Protein AF-A0A3M1RLU9-F1 (afdb_monomer)

Radius of gyration: 12.05 Å; Cα contacts (8 Å, |Δi|>4): 102; chains: 1; bounding box: 25×31×36 Å

Solvent-accessible surface area (backbone atoms only — not comparable to full-atom values): 4229 Å² total; per-residue (Å²): 134,87,64,46,29,28,40,28,49,72,96,46,93,61,73,50,62,86,33,49,59,69,57,51,30,47,34,34,66,72,63,75,45,49,54,76,19,33,31,17,72,35,95,91,38,76,70,38,46,36,66,73,40,85,74,40,78,51,96,67,88,78,66,78,79,80,76,82,129

Secondary structure (DSSP, 8-state):
----EEEE-TT--PEEEEE-HHHHHHHHHTTSS-TTSEEESSTT---EEGGGSTTTS-S-----PPPP-

Structure (mmCIF, N/CA/C/O backbone):
data_AF-A0A3M1RLU9-F1
#
_entry.id   AF-A0A3M1RLU9-F1
#
loop_
_atom_site.group_PDB
_atom_site.id
_atom_site.type_symbol
_atom_site.label_atom_id
_atom_site.label_alt_id
_atom_site.label_comp_id
_atom_site.label_asym_id
_atom_site.label_entity_id
_atom_site.label_seq_id
_atom_site.pdbx_PDB_ins_code
_atom_site.Cartn_x
_atom_site.Cartn_y
_atom_site.Cartn_z
_atom_site.occupancy
_atom_site.B_iso_or_equiv
_atom_site.auth_seq_id
_atom_site.auth_comp_id
_atom_site.auth_asym_id
_atom_site.auth_atom_id
_atom_site.pdbx_PDB_model_num
ATOM 1 N N . MET A 1 1 ? -1.372 -20.468 -6.925 1.00 44.22 1 MET A N 1
ATOM 2 C CA . MET A 1 1 ? -0.862 -19.317 -7.700 1.00 44.22 1 MET A CA 1
ATOM 3 C C . MET A 1 1 ? -0.959 -18.104 -6.790 1.00 44.22 1 MET A C 1
ATOM 5 O O . ME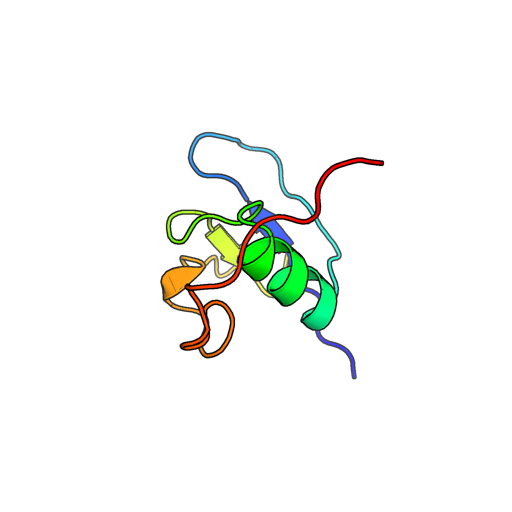T A 1 1 ? -2.065 -17.643 -6.544 1.00 44.22 1 MET A O 1
ATOM 9 N N . ALA A 1 2 ? 0.148 -17.691 -6.172 1.00 53.97 2 ALA A N 1
ATOM 10 C CA . ALA A 1 2 ? 0.156 -16.538 -5.274 1.00 53.97 2 ALA A CA 1
ATOM 11 C C . ALA A 1 2 ? 0.165 -15.264 -6.130 1.00 53.97 2 ALA A C 1
ATOM 13 O O . ALA A 1 2 ? 1.115 -15.028 -6.871 1.00 53.97 2 ALA A O 1
ATOM 14 N N . GLY A 1 3 ? -0.930 -14.501 -6.107 1.00 71.25 3 GLY A N 1
ATOM 15 C CA . GLY A 1 3 ? -1.028 -13.237 -6.835 1.00 71.25 3 GLY A CA 1
ATOM 16 C C . GLY A 1 3 ? -0.184 -12.171 -6.148 1.00 71.25 3 GLY A C 1
ATOM 17 O O . GLY A 1 3 ? -0.355 -11.932 -4.958 1.00 71.25 3 GLY A O 1
ATOM 18 N N . THR A 1 4 ? 0.727 -11.546 -6.877 1.00 88.12 4 THR A N 1
ATOM 19 C CA . THR A 1 4 ? 1.576 -10.474 -6.365 1.00 88.12 4 THR A CA 1
ATOM 20 C C . THR A 1 4 ? 0.822 -9.151 -6.300 1.00 88.12 4 THR A C 1
ATOM 22 O O . THR A 1 4 ? 0.081 -8.808 -7.215 1.00 88.12 4 THR A O 1
ATOM 25 N N . TRP A 1 5 ? 1.064 -8.380 -5.246 1.00 89.94 5 TRP A N 1
ATOM 26 C CA . TRP A 1 5 ? 0.544 -7.033 -5.082 1.00 89.94 5 TRP A CA 1
ATOM 27 C C . TRP A 1 5 ? 1.648 -5.985 -5.090 1.00 89.94 5 TRP A C 1
ATOM 29 O O . TRP A 1 5 ? 2.797 -6.232 -4.728 1.00 89.94 5 TRP A O 1
ATOM 39 N N . PHE A 1 6 ? 1.262 -4.785 -5.480 1.00 91.75 6 PHE A N 1
ATOM 40 C CA . PHE A 1 6 ? 2.080 -3.592 -5.497 1.00 91.75 6 PHE A CA 1
ATOM 41 C C . PHE A 1 6 ? 1.353 -2.524 -4.698 1.00 91.75 6 PHE A C 1
ATOM 43 O O . PHE A 1 6 ? 0.136 -2.398 -4.797 1.00 91.75 6 PHE A O 1
ATOM 50 N N . LEU A 1 7 ? 2.098 -1.770 -3.905 1.00 90.12 7 LEU A N 1
ATOM 51 C CA . LEU A 1 7 ? 1.621 -0.667 -3.087 1.00 90.12 7 LEU A CA 1
ATOM 52 C C . LEU A 1 7 ? 2.273 0.621 -3.576 1.00 90.12 7 LEU A C 1
ATOM 54 O O . LEU A 1 7 ? 3.465 0.663 -3.861 1.00 90.12 7 LEU A O 1
ATOM 58 N N . ARG A 1 8 ? 1.506 1.695 -3.613 1.00 91.31 8 ARG A N 1
ATOM 59 C CA . ARG A 1 8 ? 1.961 3.034 -3.936 1.00 91.31 8 ARG A CA 1
ATOM 60 C C . ARG A 1 8 ? 1.354 3.999 -2.937 1.00 91.31 8 ARG A C 1
ATOM 62 O O . ARG A 1 8 ? 0.135 4.123 -2.843 1.00 91.31 8 ARG A O 1
ATOM 69 N N . GLN A 1 9 ? 2.215 4.686 -2.199 1.00 88.56 9 GLN A N 1
ATOM 70 C CA . GLN A 1 9 ? 1.758 5.635 -1.194 1.00 88.56 9 GLN A CA 1
ATOM 71 C C . GLN A 1 9 ? 1.211 6.901 -1.845 1.00 88.56 9 GLN A C 1
ATOM 73 O O . GLN A 1 9 ? 1.743 7.384 -2.850 1.00 88.56 9 GLN A O 1
ATOM 78 N N . GLN A 1 10 ? 0.154 7.458 -1.262 1.00 80.38 10 GLN A N 1
ATOM 79 C CA . GLN A 1 10 ? -0.412 8.711 -1.749 1.00 80.38 10 GLN A CA 1
ATOM 80 C C . GLN A 1 10 ? 0.629 9.840 -1.652 1.00 80.38 10 GLN A C 1
ATOM 82 O O . GLN A 1 10 ? 1.195 10.089 -0.591 1.00 80.38 10 GLN A O 1
ATOM 87 N N . GLY A 1 11 ? 0.899 10.517 -2.773 1.00 80.06 11 GLY A N 1
ATOM 88 C CA . GLY A 1 11 ? 1.921 11.569 -2.850 1.00 80.06 11 GLY A CA 1
ATOM 89 C C . GLY A 1 11 ? 3.353 11.071 -3.087 1.00 80.06 11 GLY A C 1
ATOM 90 O O . GLY A 1 11 ? 4.251 11.897 -3.223 1.00 80.06 11 GLY A O 1
ATOM 91 N N . ASN A 1 12 ? 3.575 9.755 -3.201 1.00 81.38 12 ASN A N 1
ATOM 92 C CA . ASN A 1 12 ? 4.874 9.178 -3.548 1.00 81.38 12 ASN A CA 1
ATOM 93 C C . ASN A 1 12 ? 4.817 8.509 -4.943 1.00 81.38 12 ASN A C 1
ATOM 95 O O . ASN A 1 12 ? 3.923 7.696 -5.213 1.00 81.38 12 ASN A O 1
ATOM 99 N N . PRO A 1 13 ? 5.738 8.822 -5.876 1.00 81.56 13 PRO A N 1
ATOM 100 C CA . PRO A 1 13 ? 5.847 8.087 -7.136 1.00 81.56 13 PRO A CA 1
ATOM 101 C C . PRO A 1 13 ? 6.379 6.658 -6.960 1.00 81.56 13 PRO A C 1
ATOM 103 O O . PRO A 1 13 ? 6.257 5.858 -7.885 1.00 81.56 13 PRO A O 1
ATOM 106 N N . GLN A 1 14 ? 6.953 6.326 -5.801 1.00 85.69 14 GLN A N 1
ATOM 107 C CA . GLN A 1 14 ? 7.557 5.022 -5.570 1.00 85.69 14 GLN A CA 1
ATOM 108 C C . GLN A 1 14 ? 6.516 3.906 -5.439 1.00 85.69 14 GLN A C 1
ATOM 110 O O . GLN A 1 14 ? 5.557 3.996 -4.668 1.00 85.69 14 GLN A O 1
ATOM 115 N N . VAL A 1 15 ? 6.755 2.830 -6.188 1.00 88.06 15 VAL A N 1
ATOM 116 C CA . VAL A 1 15 ? 6.005 1.579 -6.113 1.00 88.06 15 VAL A CA 1
ATOM 117 C C . VAL A 1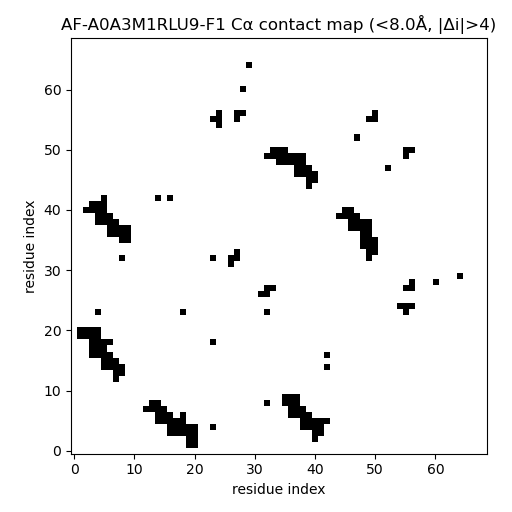 15 ? 6.786 0.584 -5.262 1.00 88.06 15 VAL A C 1
ATOM 119 O O . VAL A 1 15 ? 7.956 0.309 -5.517 1.00 88.06 15 VAL A O 1
ATOM 122 N N . TYR A 1 16 ? 6.118 0.035 -4.258 1.00 86.31 16 TYR A N 1
ATOM 123 C CA . TYR A 1 16 ? 6.612 -1.007 -3.375 1.00 86.31 16 TYR A CA 1
ATOM 124 C C . TYR A 1 16 ? 6.012 -2.342 -3.813 1.00 86.31 16 TYR A C 1
ATOM 126 O O . TYR A 1 16 ? 4.799 -2.529 -3.787 1.00 86.31 16 TYR A O 1
ATOM 134 N N . GLY A 1 17 ? 6.854 -3.268 -4.250 1.00 81.88 17 GLY A N 1
ATOM 135 C CA . GLY A 1 17 ? 6.429 -4.556 -4.787 1.00 81.88 17 GLY A CA 1
ATOM 136 C C . GLY A 1 17 ? 7.609 -5.316 -5.378 1.00 81.88 17 GLY A C 1
ATOM 137 O O . GLY A 1 17 ? 8.660 -4.708 -5.594 1.00 81.88 17 GLY A O 1
ATOM 138 N N . PRO A 1 18 ? 7.468 -6.619 -5.655 1.00 89.62 18 PRO A N 1
ATOM 139 C CA . PRO A 1 18 ? 6.294 -7.479 -5.460 1.00 89.62 18 PRO A CA 1
ATOM 140 C C . PRO A 1 18 ? 6.042 -7.857 -3.983 1.00 89.62 18 PRO A C 1
ATOM 142 O O . PRO A 1 18 ? 6.941 -8.343 -3.306 1.00 89.62 18 PRO A O 1
ATOM 145 N N . ILE A 1 19 ? 4.824 -7.652 -3.471 1.00 89.25 19 ILE A N 1
ATOM 146 C CA . ILE A 1 19 ? 4.411 -8.001 -2.098 1.00 89.25 19 ILE A CA 1
ATOM 147 C C . ILE A 1 19 ? 3.381 -9.134 -2.155 1.00 89.25 19 ILE A C 1
ATOM 149 O O . ILE A 1 19 ? 2.451 -9.111 -2.958 1.00 89.25 19 ILE A O 1
ATOM 153 N N . GLU A 1 20 ? 3.516 -10.131 -1.288 1.00 89.12 20 GLU A N 1
ATOM 154 C CA . GLU A 1 20 ? 2.515 -11.192 -1.154 1.00 89.12 20 GLU A CA 1
ATOM 155 C C . GLU A 1 20 ? 1.224 -10.671 -0.497 1.00 89.12 20 GLU A C 1
ATOM 157 O O . GLU A 1 20 ? 1.281 -9.807 0.377 1.00 89.12 20 GLU A O 1
ATOM 162 N N . PRO A 1 21 ? 0.043 -11.202 -0.850 1.00 84.00 21 PRO A N 1
ATOM 163 C CA . PRO A 1 21 ? -1.238 -10.703 -0.347 1.00 84.00 21 PRO A CA 1
ATOM 164 C C . PRO A 1 21 ? -1.343 -10.808 1.178 1.00 84.00 21 PRO A C 1
ATOM 166 O O . PRO A 1 21 ? -1.902 -9.928 1.831 1.00 84.00 21 PRO A O 1
ATOM 169 N N . GLU A 1 22 ? -0.766 -11.860 1.759 1.00 85.19 22 GLU A N 1
ATOM 170 C CA . GLU A 1 22 ? -0.693 -12.037 3.209 1.00 85.19 22 GLU A CA 1
ATOM 171 C C . GLU A 1 22 ? 0.173 -10.962 3.870 1.00 85.19 22 GLU A C 1
ATOM 173 O O . GLU A 1 22 ? -0.222 -10.390 4.885 1.00 85.19 22 GLU A O 1
ATOM 178 N N . THR A 1 23 ? 1.318 -10.641 3.267 1.00 87.12 23 THR A N 1
ATOM 179 C CA . THR A 1 23 ? 2.227 -9.583 3.725 1.00 87.12 23 THR A CA 1
ATOM 180 C C . THR A 1 23 ? 1.594 -8.202 3.574 1.00 87.12 23 THR A C 1
ATOM 182 O O . THR A 1 23 ? 1.677 -7.393 4.493 1.00 87.12 23 THR A O 1
ATOM 185 N N . LEU A 1 24 ? 0.881 -7.943 2.473 1.00 87.00 24 LEU A N 1
ATOM 186 C CA . LEU A 1 24 ? 0.136 -6.697 2.278 1.00 87.00 24 LEU A CA 1
ATOM 187 C C . LEU A 1 24 ? -0.926 -6.519 3.372 1.00 87.00 24 LEU A C 1
ATOM 189 O O . LEU A 1 24 ? -1.058 -5.432 3.934 1.00 87.00 24 LEU A O 1
ATOM 193 N N . ARG A 1 25 ? -1.635 -7.598 3.727 1.00 84.88 25 ARG A N 1
ATOM 194 C CA . ARG A 1 25 ? -2.605 -7.587 4.827 1.00 84.88 25 ARG A CA 1
ATOM 195 C C . ARG A 1 25 ? -1.943 -7.355 6.182 1.00 84.88 25 ARG A C 1
ATOM 197 O O . ARG A 1 25 ? -2.499 -6.622 6.993 1.00 84.88 25 ARG A O 1
ATOM 204 N N . ARG A 1 26 ? -0.756 -7.921 6.427 1.00 85.25 26 ARG A N 1
ATOM 205 C CA . ARG A 1 26 ? 0.028 -7.602 7.633 1.00 85.25 26 ARG A CA 1
ATOM 206 C C . ARG A 1 26 ? 0.416 -6.129 7.670 1.00 85.25 26 ARG A C 1
ATOM 208 O O . ARG A 1 26 ? 0.169 -5.485 8.675 1.00 85.25 26 ARG A O 1
ATOM 215 N N . TYR A 1 27 ? 0.889 -5.556 6.566 1.00 87.12 27 TYR A N 1
ATOM 216 C CA . TYR A 1 27 ? 1.223 -4.131 6.512 1.00 87.12 27 TYR A CA 1
ATOM 217 C C . TYR A 1 27 ? 0.012 -3.220 6.732 1.00 87.12 27 TYR A C 1
ATOM 219 O O . TYR A 1 27 ? 0.142 -2.185 7.385 1.00 87.12 27 TYR A O 1
ATOM 227 N N . ALA A 1 28 ? -1.165 -3.601 6.236 1.00 85.38 28 ALA A N 1
ATOM 228 C CA . ALA A 1 28 ? -2.412 -2.912 6.555 1.00 85.38 28 ALA A CA 1
ATOM 229 C C . ALA A 1 28 ? -2.773 -3.036 8.044 1.00 85.38 28 ALA A C 1
ATOM 231 O O . ALA A 1 28 ? -3.112 -2.035 8.672 1.00 85.38 28 ALA A O 1
ATOM 232 N N . ALA A 1 29 ? -2.625 -4.227 8.633 1.00 82.19 29 ALA A N 1
ATOM 233 C CA . ALA A 1 29 ? -2.848 -4.456 10.061 1.00 82.19 29 ALA A CA 1
ATOM 234 C C . ALA A 1 29 ? -1.840 -3.706 10.957 1.00 82.19 29 ALA A C 1
ATOM 236 O O . ALA A 1 29 ? -2.203 -3.219 12.020 1.00 82.19 29 ALA A O 1
ATOM 237 N N . GLU A 1 30 ? -0.593 -3.557 10.508 1.00 83.00 30 GLU A N 1
ATOM 238 C CA . GLU A 1 30 ? 0.471 -2.797 11.176 1.00 83.00 30 GLU A CA 1
ATOM 239 C C . GLU A 1 30 ? 0.309 -1.271 11.025 1.00 83.00 30 GLU A C 1
ATOM 241 O O . GLU A 1 30 ? 1.075 -0.512 11.615 1.00 83.00 30 GLU A O 1
ATOM 246 N N . GLY A 1 31 ? -0.640 -0.797 10.206 1.00 82.25 31 GLY A N 1
ATOM 247 C CA . GLY A 1 31 ? -0.811 0.627 9.898 1.00 82.25 31 GLY A CA 1
ATOM 248 C C . GLY A 1 31 ? 0.247 1.204 8.946 1.00 82.25 31 GLY A C 1
ATOM 249 O O . GLY A 1 31 ? 0.338 2.422 8.785 1.00 82.25 31 GLY A O 1
ATOM 250 N N 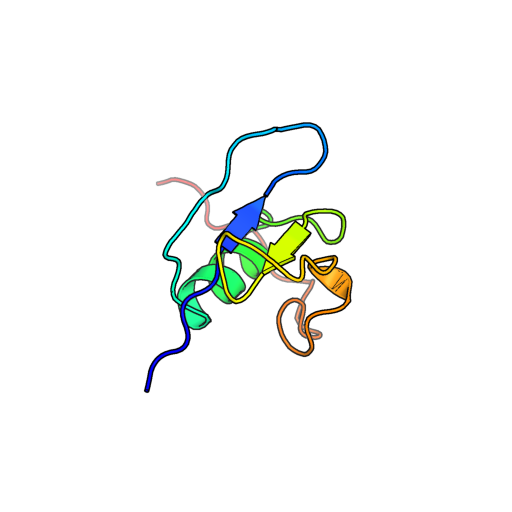. ARG A 1 32 ? 1.043 0.347 8.293 1.00 85.81 32 ARG A N 1
ATOM 251 C CA . ARG A 1 32 ? 2.004 0.738 7.246 1.00 85.81 32 ARG A CA 1
ATOM 252 C C . ARG A 1 32 ? 1.320 1.061 5.918 1.00 85.81 32 ARG A C 1
ATOM 254 O O . ARG A 1 32 ? 1.841 1.874 5.160 1.00 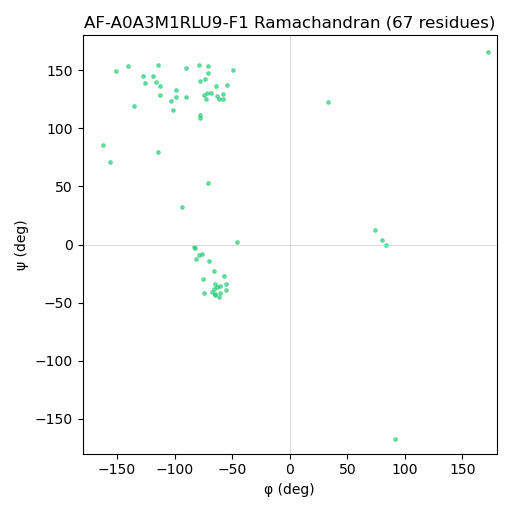85.81 32 ARG A O 1
ATOM 261 N N . VAL A 1 33 ? 0.176 0.4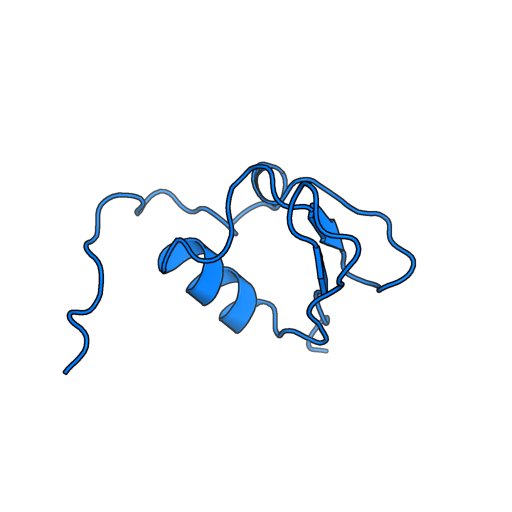29 5.647 1.00 87.12 33 VAL A N 1
ATOM 262 C CA . VAL A 1 33 ? -0.698 0.743 4.506 1.00 87.12 33 VAL A CA 1
ATOM 263 C C . VAL A 1 33 ? -1.885 1.540 5.014 1.00 87.12 33 VAL A C 1
ATOM 265 O O . VAL A 1 33 ? -2.619 1.093 5.895 1.00 87.12 33 VAL A O 1
ATOM 268 N N . ARG A 1 34 ? -2.085 2.722 4.442 1.00 86.56 34 ARG A N 1
ATOM 269 C CA . ARG A 1 34 ? -3.233 3.580 4.723 1.00 86.56 34 ARG A CA 1
ATOM 270 C C . ARG A 1 34 ? -4.380 3.251 3.766 1.00 86.56 34 ARG A C 1
ATOM 272 O O . ARG A 1 34 ? -4.124 2.872 2.627 1.00 86.56 34 ARG A O 1
ATOM 279 N N . PRO A 1 35 ? -5.643 3.459 4.171 1.00 85.75 35 PRO A N 1
ATOM 280 C CA . PRO A 1 35 ? -6.798 3.253 3.292 1.00 85.75 35 PRO A CA 1
ATOM 281 C C . PRO A 1 35 ? -6.718 4.057 1.981 1.00 85.75 35 PRO A C 1
ATOM 283 O O . PRO A 1 35 ? -7.112 3.548 0.934 1.00 85.75 35 PRO A O 1
ATOM 286 N N . GLY A 1 36 ? -6.133 5.262 2.029 1.00 87.38 36 GLY A N 1
ATOM 287 C CA . GLY A 1 36 ? -5.918 6.124 0.861 1.00 87.38 36 GLY A CA 1
ATOM 288 C C . GLY A 1 36 ? -4.681 5.798 0.015 1.00 87.38 36 GLY A C 1
ATOM 289 O O . GLY A 1 36 ? -4.467 6.460 -1.003 1.00 87.38 36 GLY A O 1
ATOM 290 N N . ASP A 1 37 ? -3.863 4.818 0.415 1.00 90.38 37 ASP A N 1
ATOM 291 C CA . ASP A 1 37 ? -2.780 4.324 -0.436 1.00 90.38 37 ASP A CA 1
ATOM 292 C C . ASP A 1 37 ? -3.355 3.524 -1.606 1.00 90.38 37 ASP A C 1
ATOM 294 O O . ASP A 1 37 ? -4.443 2.956 -1.530 1.00 90.38 37 ASP A O 1
ATOM 298 N N . MET A 1 38 ? -2.618 3.474 -2.708 1.00 92.00 38 MET A N 1
ATOM 299 C CA . MET A 1 38 ? -3.031 2.788 -3.924 1.00 92.00 38 MET A CA 1
ATOM 300 C C . MET A 1 38 ? -2.366 1.418 -3.987 1.00 92.00 38 MET A C 1
ATOM 302 O O . MET A 1 38 ? -1.162 1.296 -3.795 1.00 92.00 38 MET A O 1
ATOM 306 N N . VAL A 1 39 ? -3.124 0.377 -4.298 1.00 91.19 39 VAL A N 1
ATOM 307 C CA . VAL A 1 39 ? -2.638 -0.992 -4.459 1.00 91.19 39 VAL A CA 1
ATOM 308 C C . VAL A 1 39 ? -3.076 -1.569 -5.798 1.00 91.19 39 VAL A C 1
ATOM 310 O O . VAL A 1 39 ? -4.163 -1.277 -6.290 1.00 91.19 39 VAL A O 1
ATOM 313 N N . ALA A 1 40 ? -2.231 -2.392 -6.405 1.00 91.38 40 ALA A N 1
ATOM 314 C CA . ALA A 1 40 ? -2.502 -3.032 -7.685 1.00 91.38 40 ALA A CA 1
ATOM 315 C C . ALA A 1 40 ? -1.996 -4.472 -7.686 1.00 91.38 40 ALA A C 1
ATOM 317 O O . ALA A 1 40 ? -1.041 -4.803 -6.992 1.00 91.38 40 ALA A O 1
ATOM 318 N N . GLN A 1 41 ? -2.605 -5.325 -8.505 1.00 88.38 41 GLN A N 1
ATOM 319 C CA . GLN A 1 41 ? -2.112 -6.690 -8.742 1.00 88.38 41 GLN A CA 1
ATOM 320 C C . GLN A 1 41 ? -0.994 -6.733 -9.797 1.00 88.38 41 GLN A C 1
ATOM 322 O O . GLN A 1 41 ? -0.456 -7.787 -10.123 1.00 88.38 41 GLN A O 1
ATOM 327 N N . SER A 1 42 ? -0.657 -5.584 -10.380 1.00 86.50 42 SER A N 1
ATOM 328 C CA . SER A 1 42 ? 0.385 -5.427 -11.390 1.00 86.50 42 SER A CA 1
ATOM 329 C C . SER A 1 42 ? 0.973 -4.018 -11.295 1.00 86.50 42 SER A C 1
ATOM 331 O O . SER A 1 42 ? 0.251 -3.086 -10.936 1.00 86.50 42 SER A O 1
ATOM 333 N N . PRO A 1 43 ? 2.262 -3.824 -11.619 1.00 84.50 43 PRO A N 1
ATOM 334 C CA . PRO A 1 43 ? 2.901 -2.508 -11.540 1.00 84.50 43 PRO A CA 1
ATOM 335 C C . PRO A 1 43 ? 2.305 -1.512 -12.550 1.00 84.50 43 PRO A C 1
ATOM 337 O O . PRO A 1 43 ? 2.343 -0.301 -12.340 1.00 84.50 43 PRO A O 1
ATOM 340 N N . GLU A 1 44 ? 1.699 -2.027 -13.618 1.00 85.44 44 GLU A N 1
ATOM 341 C CA . GLU A 1 44 ? 1.011 -1.268 -14.665 1.00 85.44 44 GLU A CA 1
ATOM 342 C C . GLU A 1 44 ? -0.397 -0.810 -14.232 1.00 85.44 44 GLU A C 1
ATOM 344 O O . GLU A 1 44 ? -1.021 0.018 -14.894 1.00 85.44 44 GLU A O 1
ATOM 349 N N . GLY A 1 45 ? -0.888 -1.296 -13.085 1.00 85.19 45 GLY A N 1
ATOM 350 C CA . GLY A 1 45 ? -2.267 -1.131 -12.635 1.00 85.19 45 GLY A CA 1
ATOM 351 C C . GLY A 1 45 ? -3.175 -2.280 -13.098 1.00 85.19 45 GLY A C 1
ATOM 352 O O . GLY A 1 45 ? -2.682 -3.313 -13.545 1.00 85.19 45 GLY A O 1
ATOM 353 N N . PRO A 1 46 ? -4.505 -2.144 -12.982 1.00 89.62 46 PRO A N 1
ATOM 354 C CA . PRO A 1 46 ? -5.225 -1.008 -12.411 1.00 89.62 46 PRO A CA 1
ATOM 355 C C . PRO A 1 46 ? -4.940 -0.820 -10.913 1.00 89.62 46 PRO A C 1
ATOM 357 O O . PRO A 1 46 ? -4.890 -1.777 -10.141 1.00 89.62 46 PRO A O 1
ATOM 360 N N . TRP A 1 47 ? -4.728 0.438 -10.522 1.00 89.69 47 TRP A N 1
ATOM 361 C CA . TRP A 1 47 ? -4.488 0.840 -9.138 1.00 89.69 47 TRP A CA 1
ATOM 362 C C . TRP A 1 47 ? -5.809 1.161 -8.450 1.00 89.69 47 TRP A C 1
ATOM 364 O O . TRP A 1 47 ? -6.586 1.986 -8.931 1.00 89.69 47 TRP A O 1
ATOM 374 N N . TYR A 1 48 ? -6.037 0.539 -7.303 1.00 90.38 48 TYR A N 1
ATOM 375 C CA . TYR A 1 48 ? -7.224 0.728 -6.487 1.00 90.38 48 TYR A CA 1
ATOM 376 C C . TYR A 1 48 ? -6.832 1.269 -5.117 1.00 90.38 48 TYR A C 1
ATOM 378 O O . TYR A 1 48 ? -5.803 0.863 -4.588 1.00 90.38 48 TYR A O 1
ATOM 386 N N . PRO A 1 49 ? -7.648 2.133 -4.501 1.00 90.31 49 PRO A N 1
ATOM 387 C CA . PRO A 1 49 ? -7.467 2.482 -3.101 1.00 90.31 49 PRO A CA 1
ATOM 388 C C . PRO A 1 49 ? -7.439 1.215 -2.248 1.00 90.31 49 PRO A C 1
ATOM 390 O O . PRO A 1 49 ? -8.261 0.315 -2.449 1.00 90.31 49 PRO A O 1
ATOM 393 N N . ALA A 1 50 ? -6.522 1.150 -1.292 1.00 89.06 50 ALA A N 1
ATOM 394 C CA . ALA A 1 50 ? -6.369 0.018 -0.398 1.00 89.06 50 ALA A CA 1
ATOM 395 C C . ALA A 1 50 ? -7.696 -0.279 0.324 1.00 89.06 50 ALA A C 1
ATOM 397 O O . ALA A 1 50 ? -8.074 -1.439 0.466 1.00 89.06 50 ALA A O 1
ATOM 398 N N . GLU A 1 51 ? -8.447 0.753 0.722 1.00 87.12 51 GLU A N 1
ATOM 399 C CA . GLU A 1 51 ? -9.775 0.610 1.342 1.00 87.12 51 GLU A CA 1
ATOM 400 C C . GLU A 1 51 ? -10.791 -0.161 0.484 1.00 87.12 51 GLU A C 1
ATOM 402 O O . GLU A 1 51 ? -11.695 -0.800 1.017 1.00 87.12 51 GLU A O 1
ATOM 407 N N . LYS A 1 52 ? -10.640 -0.144 -0.848 1.00 88.38 52 LYS A N 1
ATOM 408 C CA . LYS A 1 52 ? -11.521 -0.881 -1.763 1.00 88.38 52 LYS A CA 1
ATOM 409 C C . LYS A 1 52 ? -11.140 -2.353 -1.886 1.00 88.38 52 LYS A C 1
ATOM 411 O O . LYS A 1 52 ? -11.917 -3.135 -2.438 1.00 88.38 52 LYS A O 1
ATOM 416 N N . VAL A 1 53 ? -9.967 -2.755 -1.395 1.00 85.44 53 VAL A N 1
ATOM 417 C CA . VAL A 1 53 ? -9.545 -4.155 -1.418 1.00 85.44 53 VAL A CA 1
ATOM 418 C C . VAL A 1 53 ? -10.248 -4.911 -0.301 1.00 85.44 53 VAL A C 1
ATOM 420 O O . VAL A 1 53 ? -9.953 -4.770 0.887 1.00 85.44 53 VAL A O 1
ATOM 423 N N . ARG A 1 54 ? -11.193 -5.761 -0.702 1.00 81.31 54 ARG A N 1
ATOM 424 C CA . ARG A 1 54 ? -11.968 -6.590 0.219 1.00 81.31 54 ARG A CA 1
ATOM 425 C C . ARG A 1 54 ? -11.043 -7.475 1.059 1.00 81.31 54 ARG A C 1
ATOM 427 O O . ARG A 1 54 ? -10.261 -8.251 0.520 1.00 81.31 54 ARG A O 1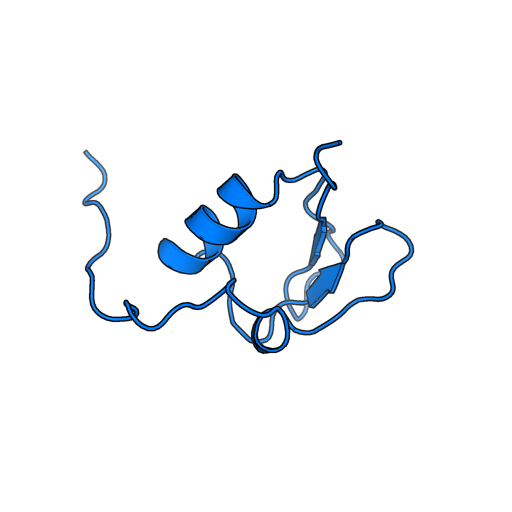
ATOM 434 N N . GLY A 1 55 ? -11.181 -7.386 2.381 1.00 79.44 55 GLY A N 1
ATOM 435 C CA . GLY A 1 55 ? -10.408 -8.192 3.330 1.00 79.44 55 GLY A CA 1
ATOM 436 C C . GLY A 1 55 ? -8.987 -7.687 3.599 1.00 79.44 55 GLY A C 1
ATOM 437 O O . GLY A 1 55 ? -8.262 -8.345 4.346 1.00 79.44 55 GLY A O 1
ATOM 438 N N . LEU A 1 56 ? -8.591 -6.539 3.031 1.00 82.56 56 LEU A N 1
ATOM 439 C CA . LEU A 1 56 ? -7.320 -5.896 3.370 1.00 82.56 56 LEU A CA 1
ATOM 440 C C . LEU A 1 56 ? -7.385 -5.220 4.745 1.00 82.56 56 LEU A C 1
ATOM 442 O O . LEU A 1 56 ? -6.477 -5.375 5.556 1.00 82.56 56 LEU A O 1
ATOM 446 N N . PHE A 1 57 ? -8.502 -4.548 5.019 1.00 80.75 57 PHE A N 1
ATOM 447 C CA . PHE A 1 57 ? -8.834 -3.945 6.306 1.00 80.75 57 PHE A CA 1
ATOM 448 C C . PHE A 1 57 ? -10.047 -4.686 6.886 1.00 80.75 57 PHE A C 1
ATOM 450 O O . PHE A 1 57 ? -11.186 -4.280 6.692 1.00 80.75 57 PHE A O 1
ATOM 457 N N . GLY A 1 58 ? -9.822 -5.855 7.488 1.00 64.19 58 GLY A N 1
ATOM 458 C CA . GLY A 1 58 ? -10.880 -6.609 8.174 1.00 64.19 58 GLY A CA 1
ATOM 459 C C . GLY A 1 58 ? -11.183 -6.036 9.563 1.00 64.19 58 GLY A C 1
ATOM 460 O O . GLY A 1 58 ? -10.296 -5.446 10.175 1.00 64.19 58 GLY A O 1
ATOM 461 N N . GLU A 1 59 ? -12.413 -6.256 10.047 1.00 51.81 59 GLU A N 1
ATOM 462 C CA . GLU A 1 59 ? -13.078 -5.776 11.286 1.00 51.81 59 GLU A CA 1
ATOM 463 C C . GLU A 1 59 ? -12.303 -5.833 12.627 1.00 51.81 59 GLU A C 1
ATOM 465 O O . GLU A 1 59 ? -12.822 -5.415 13.657 1.00 51.81 59 GLU A O 1
ATOM 470 N N . THR A 1 60 ? -11.046 -6.267 12.653 1.00 46.81 60 THR A N 1
ATOM 471 C CA . THR A 1 60 ? -10.148 -6.226 13.820 1.00 46.81 60 THR A CA 1
ATOM 472 C C . THR A 1 60 ? -9.268 -4.972 13.858 1.00 46.81 60 THR A C 1
ATOM 474 O O . THR A 1 60 ? -8.164 -4.996 14.402 1.00 46.81 60 THR A O 1
ATOM 477 N N . GLN A 1 61 ? -9.764 -3.834 13.356 1.00 51.78 61 GLN A N 1
ATOM 478 C CA . GLN A 1 61 ? -9.158 -2.508 13.567 1.00 51.78 61 GLN A CA 1
ATOM 479 C C . GLN A 1 61 ? -9.331 -2.035 15.027 1.00 51.78 61 GLN A C 1
ATOM 481 O O . GLN A 1 61 ? -9.857 -0.968 15.315 1.00 51.78 61 GLN A O 1
ATOM 486 N N . THR A 1 62 ? -8.931 -2.865 15.984 1.00 47.16 62 THR A N 1
ATOM 487 C CA . THR A 1 62 ? -8.737 -2.548 17.402 1.00 47.16 62 THR A CA 1
ATOM 488 C C . THR A 1 62 ? -7.751 -3.579 17.935 1.00 47.16 62 THR A C 1
ATOM 490 O O . THR A 1 62 ? -8.132 -4.519 18.619 1.00 47.16 62 THR A O 1
ATOM 493 N N . SER A 1 63 ? -6.481 -3.490 17.549 1.00 46.56 63 SER A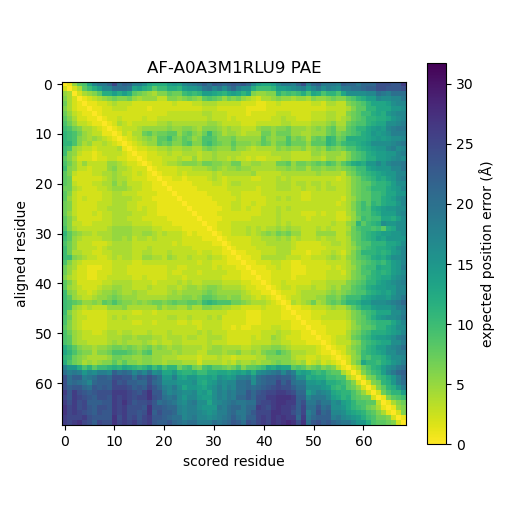 N 1
ATOM 494 C CA . SER A 1 63 ? -5.394 -4.247 18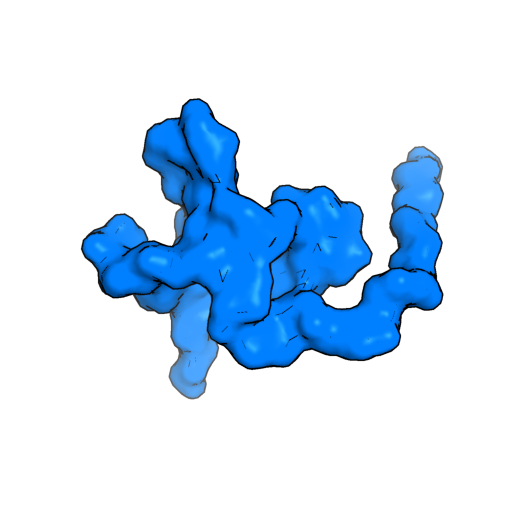.184 1.00 46.56 63 SER A CA 1
ATOM 495 C C . SER A 1 63 ? -4.058 -3.603 17.828 1.00 46.56 63 SER A C 1
ATOM 497 O O . SER A 1 63 ? -3.444 -3.936 16.825 1.00 46.56 63 SER A O 1
ATOM 499 N N . ASN A 1 64 ? -3.706 -2.604 18.637 1.00 44.94 64 ASN A N 1
ATOM 500 C CA . ASN A 1 64 ? -2.393 -2.379 19.241 1.00 44.94 64 ASN A CA 1
ATOM 501 C C . ASN A 1 64 ? -1.140 -2.805 18.441 1.00 44.94 64 ASN A C 1
ATOM 503 O O . ASN A 1 64 ? -0.940 -3.978 18.136 1.00 44.94 64 ASN A O 1
ATOM 5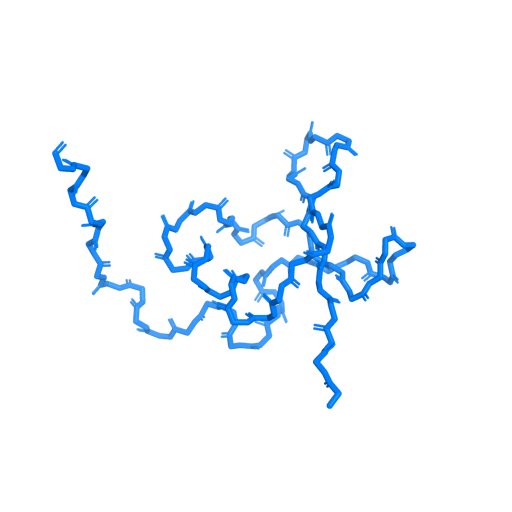07 N N . ALA A 1 65 ? -0.254 -1.837 18.208 1.00 50.56 65 ALA A N 1
ATOM 508 C CA . ALA A 1 65 ? 1.083 -2.026 17.655 1.00 50.56 65 ALA A CA 1
ATOM 509 C C . ALA A 1 65 ? 1.877 -3.139 18.378 1.00 50.56 65 ALA A C 1
ATOM 511 O O . ALA A 1 65 ? 1.723 -3.301 19.592 1.00 50.56 65 ALA A O 1
ATOM 512 N N . PRO A 1 66 ? 2.799 -3.852 17.702 1.00 48.66 66 PRO A N 1
ATOM 513 C CA . PRO A 1 66 ? 3.881 -4.501 18.422 1.00 48.66 66 PRO A CA 1
ATOM 514 C C . PRO A 1 66 ? 4.810 -3.404 18.978 1.00 48.66 66 PRO A C 1
ATOM 516 O O . PRO A 1 66 ? 5.197 -2.508 18.220 1.00 48.66 66 PRO A O 1
ATOM 519 N N . PRO A 1 67 ? 5.185 -3.431 20.272 1.00 48.12 67 PRO A N 1
ATOM 520 C CA . PRO A 1 67 ? 6.282 -2.606 20.748 1.00 48.12 67 PRO A CA 1
ATOM 521 C C . PRO A 1 67 ? 7.537 -3.082 20.011 1.00 48.12 67 PRO A C 1
ATOM 523 O O . PRO A 1 67 ? 7.813 -4.282 19.950 1.00 48.12 67 PRO A O 1
ATOM 526 N N . ALA A 1 68 ? 8.264 -2.155 19.391 1.00 45.66 68 ALA A N 1
ATOM 527 C CA . ALA A 1 68 ? 9.621 -2.447 18.956 1.00 45.66 68 ALA A CA 1
ATOM 528 C C . ALA A 1 68 ? 10.426 -2.874 20.198 1.00 45.66 68 ALA A C 1
ATOM 530 O O . ALA A 1 68 ? 10.319 -2.226 21.242 1.00 45.66 68 ALA A O 1
ATOM 531 N N . ALA A 1 69 ? 11.109 -4.013 20.072 1.00 44.31 69 ALA A N 1
ATOM 532 C CA . ALA A 1 69 ? 11.856 -4.709 21.120 1.00 44.31 69 ALA A CA 1
ATOM 533 C C . ALA A 1 69 ? 13.007 -3.886 21.714 1.00 44.31 69 ALA A C 1
ATOM 535 O O . ALA A 1 69 ? 13.558 -3.029 20.984 1.00 44.31 69 ALA A O 1
#

Foldseek 3Di:
DFQFKWKAAVPGPDIDDRDTLVRLLVCLVQVVQDQQIWMASDPVDPTDRLVPPPPSDDPPPDDDHDPDD

Mean predicted aligned error: 7.53 Å

Nearest PDB structures (foldseek):
  8z9y-assembly1_E  TM=7.505E-01  e=1.583E-03  Arabidopsis thaliana
  7xzi-assembly1_F  TM=7.407E-01  e=2.296E-02  Chlamydomonas reinhardtii
  7vcf-assembly1_Q  TM=7.351E-01  e=3.919E-02  Chlamydomonas reinhardtii
  3fma-assembly4_D  TM=7.618E-01  e=2.806E-02  Saccharomyces cerevisiae
  7rup-assembly1_A  TM=6.643E-01  e=7.154E-02  Homo sapiens

Sequence (69 aa):
MAGTWFLRQQGNPQVYGPIEPETLRRYAAEGRVRPGDMVAQSPEGPWYPAEKVRGLFGETQTSNAPPAA

pLDDT: mean 78.67, std 15.44, range [44.22, 92.0]